Protein AF-A0A923EQ63-F1 (afdb_monomer_lite)

Structure (mmCIF, N/CA/C/O backbone):
data_AF-A0A923EQ63-F1
#
_entry.id   AF-A0A923EQ63-F1
#
loop_
_atom_site.group_PDB
_atom_site.id
_atom_site.type_symbol
_atom_site.label_atom_id
_atom_site.label_alt_id
_atom_site.label_comp_id
_atom_site.label_asym_id
_atom_site.label_entity_id
_atom_site.label_seq_id
_atom_site.pdbx_PDB_ins_code
_atom_site.Cartn_x
_atom_site.Cartn_y
_atom_site.Cartn_z
_atom_site.occupancy
_atom_site.B_iso_or_equiv
_atom_site.auth_seq_id
_atom_site.auth_comp_id
_atom_site.auth_asym_id
_atom_site.auth_atom_id
_atom_site.pdbx_PDB_model_num
ATOM 1 N N . MET A 1 1 ? 27.188 11.791 -19.677 1.00 54.78 1 MET A N 1
ATOM 2 C CA . MET A 1 1 ? 26.426 10.570 -19.322 1.00 54.78 1 MET A CA 1
ATOM 3 C C . MET A 1 1 ? 25.813 10.592 -17.913 1.00 54.78 1 MET A C 1
ATOM 5 O O . MET A 1 1 ? 24.724 10.069 -17.746 1.00 54.78 1 MET A O 1
ATOM 9 N N . ASN A 1 2 ? 26.387 11.290 -16.925 1.00 62.44 2 ASN A N 1
ATOM 10 C CA . ASN A 1 2 ? 26.005 11.162 -15.504 1.00 62.44 2 ASN A CA 1
ATOM 11 C C . ASN A 1 2 ? 24.629 11.771 -15.073 1.00 62.44 2 ASN A C 1
ATOM 13 O O . ASN A 1 2 ? 23.946 11.230 -14.205 1.00 62.44 2 ASN A O 1
ATOM 17 N N . GLN A 1 3 ? 24.133 12.854 -15.698 1.00 69.00 3 GLN A N 1
ATOM 18 C CA . GLN A 1 3 ? 22.810 13.428 -15.343 1.00 69.00 3 GLN A CA 1
ATOM 19 C C . GLN A 1 3 ? 21.628 12.542 -15.786 1.00 69.00 3 GLN A C 1
ATOM 21 O O . GLN A 1 3 ? 20.562 12.580 -15.165 1.00 69.00 3 GLN A O 1
ATOM 26 N N . ALA A 1 4 ? 21.812 11.765 -16.857 1.00 75.56 4 ALA A N 1
ATOM 27 C CA . ALA A 1 4 ? 20.782 10.892 -17.412 1.00 75.56 4 ALA A CA 1
ATOM 28 C C . ALA A 1 4 ? 20.519 9.689 -16.492 1.00 75.56 4 ALA A C 1
ATOM 30 O O . ALA A 1 4 ? 19.364 9.456 -16.146 1.00 75.56 4 ALA A O 1
ATOM 31 N N . ALA A 1 5 ? 21.572 9.031 -15.991 1.00 75.69 5 ALA A N 1
ATOM 32 C CA . ALA A 1 5 ? 21.470 7.910 -15.049 1.00 75.69 5 ALA A CA 1
ATOM 33 C C . ALA A 1 5 ? 20.746 8.302 -13.747 1.00 75.69 5 ALA A C 1
ATOM 35 O O . ALA A 1 5 ? 19.793 7.652 -13.324 1.00 75.69 5 ALA A O 1
ATOM 36 N N . GLY A 1 6 ? 21.110 9.445 -13.150 1.00 77.81 6 GLY A N 1
ATOM 37 C CA . GLY A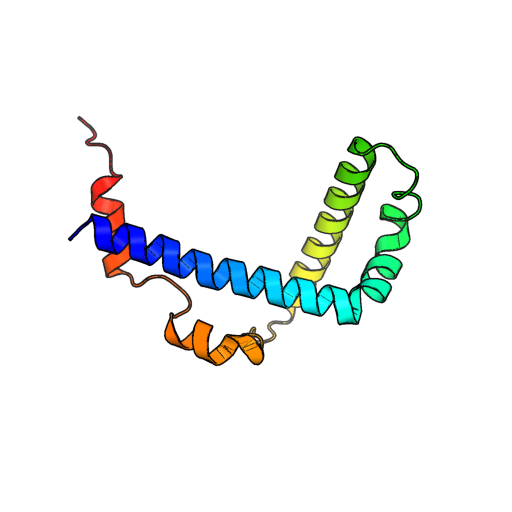 1 6 ? 20.421 9.937 -11.952 1.00 77.81 6 GLY A CA 1
ATOM 38 C C . GLY A 1 6 ? 18.957 10.327 -12.200 1.00 77.81 6 GLY A C 1
ATOM 39 O O . GLY A 1 6 ? 18.122 10.203 -11.305 1.00 77.81 6 GLY A O 1
ATOM 40 N N . ARG A 1 7 ? 18.620 10.811 -13.404 1.00 81.12 7 ARG A N 1
ATOM 41 C CA . ARG A 1 7 ? 17.228 11.099 -13.786 1.00 81.12 7 ARG A CA 1
ATOM 42 C C . ARG A 1 7 ? 16.435 9.805 -13.966 1.00 81.12 7 ARG A C 1
ATOM 44 O O . ARG A 1 7 ? 15.320 9.733 -13.465 1.00 81.12 7 ARG A O 1
ATOM 51 N N . TYR A 1 8 ? 17.036 8.801 -14.600 1.00 82.38 8 TYR A N 1
ATOM 52 C CA . TYR A 1 8 ? 16.445 7.483 -14.794 1.00 82.38 8 TYR A CA 1
ATOM 53 C C . TYR A 1 8 ? 16.113 6.794 -13.465 1.00 82.38 8 TYR A C 1
ATOM 55 O O . TYR A 1 8 ? 14.968 6.399 -13.279 1.00 82.38 8 TYR A O 1
ATOM 63 N N . ILE A 1 9 ? 17.045 6.754 -12.502 1.00 82.25 9 ILE A N 1
ATOM 64 C CA . ILE A 1 9 ? 16.798 6.160 -11.171 1.00 82.25 9 ILE A CA 1
ATOM 65 C C . ILE A 1 9 ? 15.595 6.815 -10.485 1.00 82.25 9 ILE A C 1
ATOM 67 O O . ILE A 1 9 ? 14.688 6.126 -10.030 1.00 82.25 9 ILE A O 1
ATOM 71 N N . ARG A 1 10 ? 15.543 8.153 -10.455 1.00 84.75 10 ARG A N 1
ATOM 72 C CA . ARG A 1 10 ? 14.420 8.867 -9.826 1.00 84.75 10 ARG A CA 1
ATOM 73 C C . ARG A 1 10 ? 13.094 8.603 -10.534 1.00 84.75 10 ARG A C 1
ATOM 75 O O . ARG A 1 10 ? 12.070 8.496 -9.870 1.00 84.75 10 ARG A O 1
ATOM 82 N N . SER A 1 11 ? 13.102 8.522 -11.864 1.00 86.56 11 SER A N 1
ATOM 83 C CA . SER A 1 11 ? 11.910 8.184 -12.645 1.00 86.56 11 SER A CA 1
ATOM 84 C C . SER A 1 11 ? 11.454 6.745 -12.392 1.00 86.56 11 SER A C 1
ATOM 86 O O . SER A 1 11 ? 10.261 6.521 -12.225 1.00 86.56 11 SER A O 1
ATOM 88 N N . HIS A 1 12 ? 12.388 5.797 -12.297 1.00 88.31 12 HIS A N 1
ATOM 89 C CA . HIS A 1 12 ? 12.117 4.394 -11.975 1.00 88.31 12 HIS A CA 1
ATOM 90 C C . HIS A 1 12 ? 11.458 4.247 -10.596 1.00 88.31 12 HIS A C 1
ATOM 92 O O . HIS A 1 12 ? 10.358 3.706 -10.481 1.00 88.31 12 HIS A O 1
ATOM 98 N N . GLU A 1 13 ? 12.057 4.846 -9.565 1.00 88.75 13 GLU A N 1
ATOM 99 C CA . GLU A 1 13 ? 11.507 4.848 -8.204 1.00 88.75 13 GLU A CA 1
ATOM 100 C C . GLU A 1 13 ? 10.155 5.571 -8.116 1.00 88.75 13 GLU A C 1
ATOM 102 O O . GLU A 1 13 ? 9.290 5.188 -7.324 1.00 88.75 13 GLU A O 1
ATOM 107 N N . ALA A 1 14 ? 9.950 6.617 -8.925 1.00 92.69 14 ALA A N 1
ATOM 108 C CA . ALA A 1 14 ? 8.682 7.335 -8.971 1.00 92.69 14 ALA A CA 1
ATOM 109 C C . ALA A 1 14 ? 7.547 6.450 -9.500 1.00 92.69 14 ALA A C 1
ATOM 111 O O . ALA A 1 14 ? 6.472 6.455 -8.904 1.00 92.69 14 ALA A O 1
ATOM 112 N N . VAL A 1 15 ? 7.782 5.664 -10.558 1.00 93.56 15 VAL A N 1
ATOM 113 C CA . VAL A 1 15 ? 6.772 4.734 -11.095 1.00 93.56 15 VAL A CA 1
ATOM 114 C C . VAL A 1 15 ? 6.377 3.702 -10.039 1.00 93.56 15 VAL A C 1
ATOM 116 O O . VAL A 1 15 ? 5.188 3.545 -9.761 1.00 93.56 15 VAL A O 1
ATOM 119 N N . GLN A 1 16 ? 7.354 3.073 -9.376 1.00 92.06 16 GLN A N 1
ATOM 120 C CA . GLN A 1 16 ? 7.079 2.105 -8.307 1.00 92.06 16 GLN A CA 1
ATOM 121 C C . GLN A 1 16 ? 6.282 2.735 -7.155 1.00 92.06 16 GLN A C 1
ATOM 123 O O . GLN A 1 16 ? 5.291 2.171 -6.695 1.00 92.06 16 GLN A O 1
ATOM 128 N N . ARG A 1 17 ? 6.671 3.937 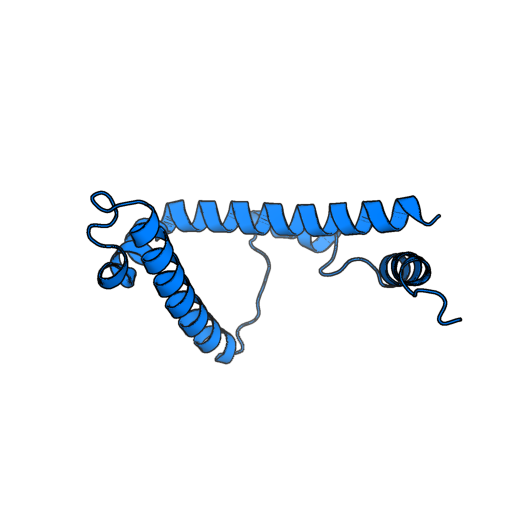-6.712 1.00 93.69 17 ARG A N 1
ATOM 129 C CA . ARG A 1 17 ? 5.979 4.651 -5.629 1.00 93.69 17 ARG A CA 1
ATOM 130 C C . ARG A 1 17 ? 4.540 5.014 -5.993 1.00 93.69 17 ARG A C 1
ATOM 132 O O . ARG A 1 17 ? 3.660 4.919 -5.140 1.00 93.69 17 ARG A O 1
ATOM 139 N N . ILE A 1 18 ? 4.305 5.456 -7.229 1.00 95.62 18 ILE A N 1
ATOM 140 C CA . ILE A 1 18 ? 2.966 5.803 -7.719 1.00 95.62 18 ILE A CA 1
ATOM 141 C C . ILE A 1 18 ? 2.086 4.555 -7.770 1.00 95.62 18 ILE A C 1
ATOM 143 O O . ILE A 1 18 ? 0.969 4.605 -7.260 1.00 95.62 18 ILE A O 1
ATOM 147 N N . SER A 1 19 ? 2.598 3.443 -8.305 1.00 95.62 19 SER A N 1
ATOM 148 C CA . SER A 1 19 ? 1.871 2.169 -8.329 1.00 95.62 19 SER A CA 1
ATOM 149 C C . SER A 1 19 ? 1.488 1.720 -6.918 1.00 95.62 19 SER A C 1
ATOM 151 O O . SER A 1 19 ? 0.302 1.566 -6.639 1.00 95.62 19 SER A O 1
ATOM 153 N N . ILE A 1 20 ? 2.447 1.641 -5.984 1.00 96.06 20 ILE A N 1
ATOM 154 C CA . ILE A 1 20 ? 2.175 1.263 -4.585 1.00 96.06 20 ILE A CA 1
ATOM 155 C C . ILE A 1 20 ? 1.076 2.145 -3.986 1.00 96.06 20 ILE A C 1
ATOM 157 O O . ILE A 1 20 ? 0.135 1.639 -3.382 1.00 96.06 20 ILE A O 1
ATOM 161 N N . ARG A 1 21 ? 1.164 3.467 -4.174 1.00 96.56 21 ARG A N 1
ATOM 162 C CA . ARG A 1 21 ? 0.165 4.400 -3.643 1.00 96.56 21 ARG A CA 1
ATOM 163 C C . ARG A 1 21 ? -1.219 4.160 -4.244 1.00 96.56 21 ARG A C 1
ATOM 165 O O . ARG A 1 21 ? -2.196 4.157 -3.504 1.00 96.56 21 ARG A O 1
ATOM 172 N N . ASN A 1 22 ? -1.309 3.982 -5.558 1.00 97.00 22 ASN A N 1
ATOM 173 C CA . ASN A 1 22 ? -2.585 3.773 -6.235 1.00 97.00 22 ASN A CA 1
ATOM 174 C C . ASN A 1 22 ? -3.209 2.434 -5.834 1.00 97.00 22 ASN A C 1
ATOM 176 O O . ASN A 1 22 ? -4.366 2.414 -5.433 1.00 97.00 22 ASN A O 1
ATOM 180 N N . ARG A 1 23 ? -2.433 1.342 -5.843 1.00 97.25 23 ARG A N 1
ATOM 181 C CA . ARG A 1 23 ? -2.921 0.020 -5.428 1.00 97.25 23 ARG A CA 1
ATOM 182 C C . ARG A 1 23 ? -3.340 0.002 -3.956 1.00 97.25 23 ARG A C 1
ATOM 184 O O . ARG A 1 23 ? -4.370 -0.575 -3.636 1.00 97.25 23 ARG A O 1
ATOM 191 N N . LEU A 1 24 ? -2.604 0.677 -3.064 1.00 96.94 24 LEU A N 1
ATOM 192 C CA . LEU A 1 24 ? -3.016 0.819 -1.662 1.00 96.94 24 LEU A CA 1
ATOM 193 C C . LEU A 1 24 ? -4.294 1.651 -1.511 1.00 96.94 24 LEU A C 1
ATOM 195 O O . LEU A 1 24 ? -5.128 1.322 -0.674 1.00 96.94 24 LEU A O 1
ATOM 199 N N . ASN A 1 25 ? -4.482 2.705 -2.309 1.00 97.00 25 ASN A N 1
ATOM 200 C CA . ASN A 1 25 ? -5.730 3.471 -2.289 1.00 97.00 25 ASN A CA 1
ATOM 201 C C . ASN A 1 25 ? -6.917 2.619 -2.750 1.00 97.00 25 ASN A C 1
ATOM 203 O O . ASN A 1 25 ? -7.957 2.644 -2.099 1.00 97.00 25 ASN A O 1
ATOM 207 N N . ASP A 1 26 ? -6.756 1.853 -3.826 1.00 97.50 26 ASP A N 1
ATOM 208 C CA . ASP A 1 26 ? -7.798 0.959 -4.339 1.00 97.50 26 ASP A CA 1
ATOM 209 C C . ASP A 1 26 ? -8.106 -0.155 -3.326 1.00 97.50 26 ASP A C 1
ATOM 211 O O . ASP A 1 26 ? -9.269 -0.434 -3.036 1.00 97.50 26 ASP A O 1
ATOM 215 N N . PHE A 1 27 ? -7.073 -0.717 -2.688 1.00 97.12 27 PHE A N 1
ATOM 216 C CA . PHE A 1 27 ? -7.231 -1.653 -1.576 1.00 97.12 27 PHE A CA 1
ATOM 217 C C . PHE A 1 27 ? -8.035 -1.034 -0.426 1.00 97.12 27 PHE A C 1
ATOM 219 O O . PHE A 1 27 ? -8.969 -1.652 0.076 1.00 97.12 27 PHE A O 1
ATOM 226 N N . MET A 1 28 ? -7.725 0.202 -0.028 1.00 97.12 28 MET A N 1
ATOM 227 C CA . MET A 1 28 ? -8.475 0.906 1.015 1.00 97.12 28 MET A CA 1
ATOM 228 C C . MET A 1 28 ? -9.916 1.221 0.597 1.00 97.12 28 MET A C 1
ATOM 230 O O . MET A 1 28 ? -10.795 1.248 1.453 1.00 97.12 28 MET A O 1
ATOM 234 N N . GLN A 1 29 ? -10.194 1.434 -0.690 1.00 97.19 29 GLN A N 1
ATOM 235 C CA . GLN A 1 29 ? -11.568 1.595 -1.174 1.00 97.19 29 GLN A CA 1
ATOM 236 C C . GLN A 1 29 ? -12.364 0.289 -1.071 1.00 97.19 29 GLN A C 1
ATOM 238 O O . GLN A 1 29 ? -13.529 0.323 -0.685 1.00 97.19 29 GLN A O 1
ATOM 243 N N . ALA A 1 30 ? -11.739 -0.850 -1.380 1.00 97.50 30 ALA A N 1
ATOM 244 C CA . ALA A 1 30 ? -12.395 -2.156 -1.354 1.00 97.50 30 ALA A CA 1
ATOM 245 C C . ALA A 1 30 ? -12.503 -2.762 0.060 1.00 97.50 30 ALA A C 1
ATOM 247 O O . ALA A 1 30 ? -13.523 -3.355 0.402 1.00 97.50 30 ALA A O 1
ATOM 248 N N . HIS A 1 31 ? -11.470 -2.596 0.890 1.00 97.56 31 HIS A N 1
ATOM 249 C CA . HIS A 1 31 ? -11.301 -3.304 2.167 1.00 97.56 31 HIS A CA 1
ATOM 250 C C . HIS A 1 31 ? -11.107 -2.373 3.372 1.00 97.56 31 HIS A C 1
ATOM 252 O O . HIS A 1 31 ? -10.925 -2.832 4.500 1.00 97.56 31 HIS A O 1
ATOM 258 N N . GLY A 1 32 ? -11.156 -1.052 3.176 1.00 96.06 32 GLY A N 1
ATOM 259 C CA . GLY A 1 32 ? -10.833 -0.085 4.226 1.00 96.06 32 GLY A CA 1
ATOM 260 C C . GLY A 1 32 ? -11.750 -0.158 5.442 1.00 96.06 32 GLY A C 1
ATOM 261 O O . GLY A 1 32 ? -11.281 0.041 6.558 1.00 96.06 32 GLY A O 1
ATOM 262 N N . THR A 1 33 ? -13.034 -0.485 5.263 1.00 95.62 33 THR A N 1
ATOM 263 C CA . THR A 1 33 ? -13.969 -0.657 6.388 1.00 95.62 33 THR A CA 1
ATOM 264 C C . THR A 1 33 ? -13.589 -1.848 7.265 1.00 95.62 33 THR A C 1
ATOM 266 O O . THR A 1 33 ? -13.591 -1.724 8.487 1.00 95.62 33 THR A O 1
ATOM 269 N N . GLU A 1 34 ? -13.227 -2.979 6.660 1.00 97.62 34 GLU A N 1
ATOM 270 C CA . GLU A 1 34 ? -12.802 -4.182 7.382 1.00 97.62 34 GLU A CA 1
ATOM 271 C C . GLU A 1 34 ? -11.466 -3.955 8.097 1.00 97.62 34 GLU A C 1
ATOM 273 O O . GLU A 1 34 ? -11.322 -4.270 9.283 1.00 97.62 34 GLU A O 1
ATOM 278 N N . LEU A 1 35 ? -10.511 -3.316 7.415 1.00 96.38 35 LEU A N 1
ATOM 279 C CA . LEU A 1 35 ? -9.234 -2.960 8.021 1.00 96.38 35 LEU A CA 1
ATOM 280 C C . LEU A 1 35 ? -9.418 -1.985 9.196 1.00 96.38 35 LEU A C 1
ATOM 282 O O . LEU A 1 35 ? -8.840 -2.184 10.264 1.00 96.38 35 LEU A O 1
ATOM 286 N N . ALA A 1 36 ? -10.254 -0.955 9.034 1.00 93.44 36 ALA A N 1
ATOM 287 C CA . ALA A 1 36 ? -10.545 0.005 10.095 1.00 93.44 36 ALA A CA 1
ATOM 288 C C . ALA A 1 36 ? -11.263 -0.646 11.286 1.00 93.44 36 ALA A C 1
ATOM 290 O O . ALA A 1 36 ? -10.976 -0.293 12.427 1.00 93.44 36 ALA A O 1
ATOM 291 N N . ALA A 1 37 ? -12.160 -1.607 11.042 1.00 94.81 37 ALA A N 1
ATOM 292 C CA . ALA A 1 37 ? -12.814 -2.374 12.099 1.00 94.81 37 ALA A CA 1
ATOM 293 C C . ALA A 1 37 ? -11.818 -3.259 12.866 1.00 94.81 37 ALA A C 1
ATOM 295 O O . ALA A 1 37 ? -11.873 -3.320 14.091 1.00 94.81 37 ALA A O 1
ATOM 296 N N . THR A 1 38 ? -10.867 -3.882 12.167 1.00 96.62 38 THR A N 1
ATOM 297 C CA . THR A 1 38 ? -9.792 -4.678 12.788 1.00 96.62 38 THR A CA 1
ATOM 298 C C . THR A 1 38 ? -8.904 -3.817 13.690 1.00 96.62 38 THR A C 1
ATOM 300 O O . THR A 1 38 ? -8.516 -4.233 14.779 1.00 96.62 38 THR A O 1
ATOM 303 N N . LEU A 1 39 ? -8.628 -2.583 13.266 1.00 95.12 39 LEU A N 1
ATOM 304 C CA . LEU A 1 39 ? -7.826 -1.604 14.002 1.00 95.12 39 LEU A CA 1
ATOM 305 C C . LEU A 1 39 ? -8.667 -0.697 14.919 1.00 95.12 39 LEU A C 1
ATOM 307 O O . LEU A 1 39 ? -8.155 0.282 15.464 1.00 95.12 39 LEU A O 1
ATOM 311 N N . ALA A 1 40 ? -9.951 -1.004 15.118 1.00 93.06 40 ALA A N 1
ATOM 312 C CA . ALA A 1 40 ? -10.876 -0.159 15.865 1.00 93.06 40 ALA A CA 1
ATOM 313 C C . ALA A 1 40 ? -10.385 0.254 17.266 1.00 93.06 40 ALA A C 1
ATOM 315 O O . ALA A 1 40 ? -10.575 1.421 17.602 1.00 93.06 40 ALA A O 1
ATOM 316 N N . PRO A 1 41 ? -9.723 -0.602 18.074 1.00 90.62 41 PRO A N 1
ATOM 317 C CA . PRO A 1 41 ? -9.210 -0.184 19.383 1.00 90.62 41 PRO A CA 1
ATOM 318 C C . PRO A 1 41 ? -8.220 0.989 19.324 1.00 90.62 41 PRO A C 1
ATOM 320 O O . PRO A 1 41 ? -8.151 1.782 20.259 1.00 90.62 41 PRO A O 1
ATOM 323 N N . GLU A 1 42 ? -7.484 1.118 18.220 1.00 90.50 42 GLU A N 1
ATOM 324 C CA . GLU A 1 42 ? -6.553 2.222 17.984 1.00 90.50 42 GLU A CA 1
ATOM 325 C C . GLU A 1 42 ? -7.237 3.412 17.295 1.00 90.50 42 GLU A C 1
ATOM 327 O O . GLU A 1 42 ? -6.894 4.564 17.558 1.00 90.50 42 GLU A O 1
ATOM 332 N N . LEU A 1 43 ? -8.215 3.147 16.420 1.00 87.62 43 LEU A N 1
ATOM 333 C CA . LEU A 1 43 ? -8.795 4.148 15.519 1.00 87.62 43 LEU A CA 1
ATOM 334 C C . LEU A 1 43 ? -10.126 4.761 15.986 1.00 87.62 43 LEU A C 1
ATOM 336 O O . LEU A 1 43 ? -10.526 5.825 15.499 1.00 87.62 43 LEU A O 1
ATOM 340 N N . MET A 1 44 ? -10.849 4.114 16.901 1.00 86.81 44 MET A N 1
ATOM 341 C CA . MET A 1 44 ? -12.143 4.606 17.374 1.00 86.81 44 MET A CA 1
ATOM 342 C C . MET A 1 44 ? -12.000 5.953 18.092 1.00 86.81 44 MET A C 1
ATOM 344 O O . MET A 1 44 ? -11.122 6.164 18.923 1.00 86.81 44 MET A O 1
ATOM 348 N N . GLY A 1 45 ? -12.902 6.885 17.772 1.00 76.06 45 GLY A N 1
ATOM 349 C CA . GLY A 1 45 ? -12.931 8.218 18.378 1.00 76.06 45 GLY A CA 1
ATOM 350 C C . GLY A 1 45 ? -11.898 9.204 17.824 1.00 76.06 45 GLY A C 1
ATOM 351 O O . GLY A 1 45 ? -11.925 10.368 18.218 1.00 76.06 45 GLY A O 1
ATOM 352 N N . LEU A 1 46 ? -11.043 8.801 16.873 1.00 75.69 46 LEU A N 1
ATOM 353 C CA . LEU A 1 46 ? -10.043 9.695 16.275 1.00 75.69 46 LEU A CA 1
ATOM 354 C C . LEU A 1 46 ? -10.643 10.893 15.539 1.00 75.69 46 LEU A C 1
ATOM 356 O O . LEU A 1 46 ? -10.047 11.966 15.555 1.00 75.69 46 LEU A O 1
ATOM 360 N N . SER A 1 47 ? -11.834 10.748 14.947 1.00 66.69 47 SER A N 1
ATOM 361 C CA . SER A 1 47 ? -12.532 11.855 14.276 1.00 66.69 47 SER A CA 1
ATOM 362 C C . SER A 1 47 ? -12.930 12.992 15.224 1.00 66.69 47 SER A C 1
ATOM 364 O O . SER A 1 47 ? -13.360 14.044 14.760 1.00 66.69 47 SER A O 1
ATOM 366 N N . GLN A 1 48 ? -12.839 12.778 16.539 1.00 69.19 48 GLN A N 1
ATOM 367 C CA . GLN A 1 48 ? -13.194 13.738 17.585 1.00 69.19 48 GLN A CA 1
ATOM 368 C C . GLN A 1 48 ? -11.975 14.176 18.418 1.00 69.19 48 GLN A C 1
ATOM 370 O O . GLN A 1 48 ? -12.129 14.929 19.378 1.00 69.19 48 GLN A O 1
ATOM 375 N N . GLN A 1 49 ? -10.766 13.710 18.079 1.00 69.75 49 GLN A N 1
ATOM 376 C CA . GLN A 1 49 ? -9.542 13.976 18.837 1.00 69.75 49 GLN A CA 1
ATOM 377 C C . GLN A 1 49 ? -8.637 15.023 18.157 1.00 69.75 49 GLN A C 1
ATOM 379 O O . GLN A 1 49 ? -8.689 15.197 16.939 1.00 69.75 49 GLN A O 1
ATOM 384 N N . PRO A 1 50 ? -7.770 15.721 18.919 1.00 71.19 50 PRO A N 1
ATOM 385 C CA . PRO A 1 50 ? -6.749 16.608 18.364 1.00 71.19 50 PRO A CA 1
ATOM 386 C C . PRO A 1 50 ? -5.800 15.878 17.402 1.00 71.19 50 PRO A C 1
ATOM 388 O O . PRO A 1 50 ? -5.395 14.748 17.670 1.00 71.19 50 PRO A O 1
ATOM 391 N N . ALA A 1 51 ? -5.354 16.564 16.345 1.00 71.81 51 ALA A N 1
ATOM 392 C CA . ALA A 1 51 ? -4.512 15.996 15.280 1.00 71.81 51 ALA A CA 1
ATOM 393 C C . ALA A 1 51 ? -3.231 15.284 15.772 1.00 71.81 51 ALA A C 1
ATOM 395 O O . ALA A 1 51 ? -2.767 14.337 15.140 1.00 71.81 51 ALA A O 1
ATOM 396 N N . LEU A 1 52 ? -2.670 15.704 16.914 1.00 63.88 52 LEU A N 1
ATOM 397 C CA . LEU A 1 52 ? -1.511 15.045 17.530 1.00 63.88 52 LEU A CA 1
ATOM 398 C C . LEU A 1 52 ? -1.832 13.630 18.045 1.00 63.88 52 LEU A C 1
ATOM 400 O O . LEU A 1 52 ? -0.996 12.738 17.928 1.00 63.88 52 LEU A O 1
ATOM 404 N N . LEU A 1 53 ? -3.041 13.392 18.566 1.00 69.31 53 LEU A N 1
ATOM 405 C CA . LEU A 1 53 ? -3.473 12.055 18.995 1.00 69.31 53 LEU A CA 1
ATOM 406 C C . LEU A 1 53 ? -3.790 11.153 17.794 1.00 69.31 53 LEU A C 1
ATOM 408 O O . LEU A 1 53 ? -3.536 9.950 17.846 1.00 69.31 53 LEU A O 1
ATOM 412 N N . THR A 1 54 ? -4.243 11.743 16.682 1.00 79.88 54 THR A N 1
ATOM 413 C CA . THR A 1 54 ? -4.408 11.040 15.403 1.00 79.88 54 THR A CA 1
ATOM 414 C C . THR A 1 54 ? -3.082 10.480 14.886 1.00 79.88 54 THR A C 1
ATOM 416 O O . THR A 1 54 ? -3.053 9.345 14.423 1.00 79.88 54 THR A O 1
ATOM 419 N N . GLY A 1 55 ? -1.975 11.222 15.023 1.00 83.75 55 GLY A N 1
ATOM 420 C CA . GLY A 1 55 ? -0.642 10.742 14.637 1.00 83.75 55 GLY A CA 1
ATOM 421 C C . GLY A 1 55 ? -0.224 9.479 15.394 1.00 83.75 55 GLY A C 1
ATOM 422 O O . GLY A 1 55 ? 0.089 8.463 14.781 1.00 83.75 55 GLY A O 1
ATOM 423 N N . HIS A 1 56 ? -0.323 9.496 16.726 1.00 86.31 56 HIS A N 1
ATOM 424 C CA . HIS A 1 56 ? 0.063 8.348 17.556 1.00 86.31 56 HIS A CA 1
ATOM 425 C C . HIS A 1 56 ? -0.779 7.092 17.313 1.00 86.31 56 HIS A C 1
ATOM 427 O O . HIS A 1 56 ? -0.271 5.975 17.413 1.00 86.31 56 HIS A O 1
ATOM 433 N N . ALA A 1 57 ? -2.071 7.247 17.029 1.00 88.56 57 ALA A N 1
ATOM 434 C CA . ALA A 1 57 ? -2.927 6.115 16.696 1.00 88.56 57 ALA A CA 1
ATOM 435 C C . ALA A 1 57 ? -2.612 5.524 15.314 1.00 88.56 57 ALA A C 1
ATOM 437 O O . ALA A 1 57 ? -2.631 4.303 15.149 1.00 88.56 57 ALA A O 1
ATOM 438 N N . LEU A 1 58 ? -2.264 6.366 14.333 1.00 90.62 58 LEU A N 1
ATOM 439 C CA . LEU A 1 58 ? -1.796 5.900 13.027 1.00 90.62 58 LEU A CA 1
ATOM 440 C C . LEU A 1 58 ? -0.449 5.176 13.136 1.00 90.62 58 LEU A C 1
ATOM 442 O O . LEU A 1 58 ? -0.289 4.124 12.522 1.00 90.62 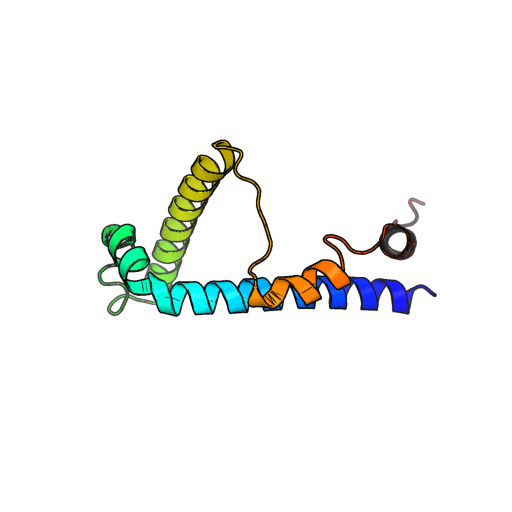58 LEU A O 1
ATOM 446 N N . ASP A 1 59 ? 0.479 5.670 13.958 1.00 92.50 59 ASP A N 1
ATOM 447 C CA . ASP A 1 59 ? 1.769 5.009 14.194 1.00 92.50 59 ASP A CA 1
ATOM 448 C C . ASP A 1 59 ? 1.593 3.620 14.831 1.00 92.50 59 ASP A C 1
ATOM 450 O O . ASP A 1 59 ? 2.195 2.644 14.377 1.00 92.50 59 ASP A O 1
ATOM 454 N N . ARG A 1 60 ? 0.725 3.498 15.848 1.00 92.44 60 ARG A N 1
ATOM 455 C CA . ARG A 1 60 ? 0.383 2.202 16.466 1.00 92.44 60 ARG A CA 1
ATOM 456 C C . ARG A 1 60 ? -0.310 1.261 15.483 1.00 92.44 60 ARG A C 1
ATOM 458 O O . ARG A 1 60 ? 0.042 0.088 15.399 1.00 92.44 60 ARG A O 1
ATOM 465 N N . SER A 1 61 ? -1.229 1.782 14.676 1.00 94.62 61 SER A N 1
ATOM 466 C CA . SER A 1 61 ? -1.885 1.009 13.617 1.00 94.62 61 SER A CA 1
ATOM 467 C C . SER A 1 61 ? -0.881 0.488 12.582 1.00 94.62 61 SER A C 1
ATOM 469 O O . SER A 1 61 ? -0.925 -0.681 12.201 1.00 94.62 61 SER A O 1
ATOM 471 N N . ALA A 1 62 ? 0.074 1.324 12.164 1.00 95.25 62 ALA A N 1
ATOM 472 C CA . ALA A 1 62 ? 1.144 0.933 11.252 1.00 95.25 62 ALA A CA 1
ATOM 473 C C . ALA A 1 62 ? 2.079 -0.122 11.867 1.00 95.25 62 ALA A C 1
ATOM 475 O O . ALA A 1 62 ? 2.575 -0.992 11.149 1.00 95.25 62 ALA A O 1
ATOM 476 N N . HIS A 1 63 ? 2.297 -0.077 13.185 1.00 96.94 63 HIS A N 1
ATOM 477 C CA . HIS A 1 63 ? 3.048 -1.104 13.903 1.00 96.94 63 HIS A CA 1
ATOM 478 C C . HIS A 1 63 ? 2.370 -2.477 13.801 1.00 96.94 63 HIS A C 1
ATOM 480 O O . HIS 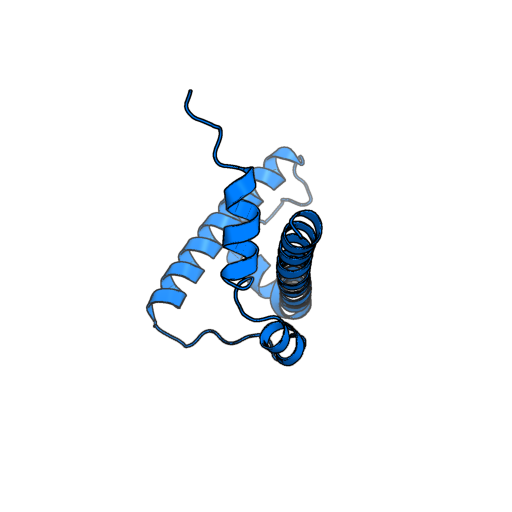A 1 63 ? 3.000 -3.416 13.319 1.00 96.94 63 HIS A O 1
ATOM 486 N N . TYR A 1 64 ? 1.079 -2.577 14.133 1.00 97.25 64 TYR A N 1
ATOM 487 C CA . TYR A 1 64 ? 0.336 -3.839 14.020 1.00 97.25 64 TYR A CA 1
ATOM 488 C C . TYR A 1 64 ? 0.274 -4.365 12.580 1.00 97.25 64 TYR A C 1
ATOM 490 O O . TYR A 1 64 ? 0.467 -5.558 12.341 1.00 97.25 64 TYR A O 1
ATOM 498 N N . LEU A 1 65 ? 0.077 -3.479 11.597 1.00 97.19 65 LEU A N 1
ATOM 499 C CA . LEU A 1 65 ? 0.110 -3.849 10.178 1.00 97.19 65 LEU A CA 1
ATOM 500 C C . LEU A 1 65 ? 1.466 -4.430 9.762 1.00 97.19 65 LEU A C 1
ATOM 502 O O . LEU A 1 65 ? 1.524 -5.407 9.016 1.00 97.19 65 LEU A O 1
ATOM 506 N N . ARG A 1 66 ? 2.565 -3.853 10.258 1.00 97.50 66 ARG A N 1
ATOM 507 C CA . ARG A 1 66 ? 3.917 -4.361 10.004 1.00 97.50 66 ARG A CA 1
ATOM 508 C C . ARG A 1 66 ? 4.128 -5.744 10.614 1.00 97.50 66 ARG A C 1
ATOM 510 O O . ARG A 1 66 ? 4.754 -6.587 9.970 1.00 97.50 66 ARG A O 1
ATOM 517 N N . GLU A 1 67 ? 3.647 -5.978 11.831 1.00 97.75 67 GLU A N 1
ATOM 518 C CA . GLU A 1 67 ? 3.737 -7.291 12.478 1.00 97.75 67 GLU A CA 1
ATOM 519 C C . GLU A 1 67 ? 2.955 -8.345 11.689 1.00 97.75 67 GLU A C 1
ATOM 521 O O . GLU A 1 67 ? 3.519 -9.376 11.323 1.00 97.75 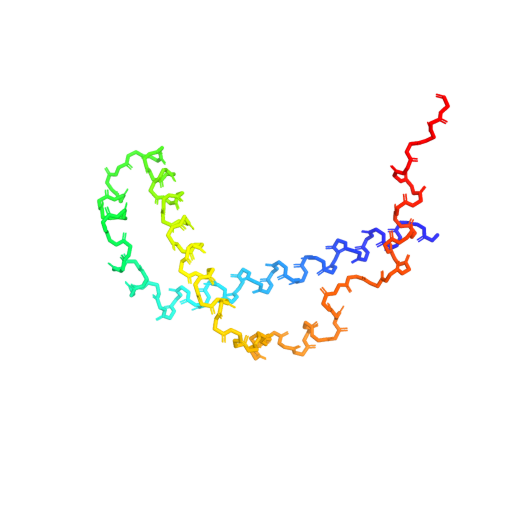67 GLU A O 1
ATOM 526 N N . ALA A 1 68 ? 1.703 -8.049 11.330 1.00 97.31 68 ALA A N 1
ATOM 527 C CA . ALA A 1 68 ? 0.868 -8.943 10.532 1.00 97.31 68 ALA A CA 1
ATOM 528 C C . ALA A 1 68 ? 1.500 -9.264 9.166 1.00 97.31 68 ALA A C 1
ATOM 530 O O . ALA A 1 68 ? 1.564 -10.429 8.771 1.00 97.31 68 ALA A O 1
ATOM 531 N N . LEU A 1 69 ? 2.042 -8.253 8.476 1.00 96.50 69 LEU A N 1
ATOM 532 C CA . LEU A 1 69 ? 2.755 -8.451 7.215 1.00 96.50 69 LEU A CA 1
ATOM 533 C C . LEU A 1 69 ? 4.003 -9.324 7.399 1.00 96.50 69 LEU A C 1
ATOM 535 O O . LEU A 1 69 ? 4.273 -10.182 6.567 1.00 96.50 69 LEU A O 1
ATOM 539 N N . SER A 1 70 ? 4.748 -9.144 8.494 1.00 96.62 70 SER A N 1
ATOM 540 C CA . SER A 1 70 ? 5.939 -9.954 8.792 1.00 96.62 70 SER A CA 1
ATOM 541 C C . SER A 1 70 ? 5.582 -11.425 9.020 1.00 96.62 70 SER A C 1
ATOM 543 O O . SER A 1 70 ? 6.290 -12.309 8.539 1.00 96.62 70 SER A O 1
ATOM 545 N N . VAL A 1 71 ? 4.468 -11.693 9.709 1.00 97.06 71 VAL A N 1
ATOM 546 C CA . VAL A 1 71 ? 3.939 -13.052 9.892 1.00 97.06 71 VAL A CA 1
ATOM 547 C C . VAL A 1 71 ? 3.513 -13.645 8.552 1.00 97.06 71 VAL A C 1
ATOM 549 O O . VAL A 1 71 ? 3.904 -14.768 8.245 1.00 97.06 71 VAL A O 1
ATOM 552 N N . TRP A 1 72 ? 2.786 -12.898 7.719 1.00 95.88 72 TRP A N 1
ATOM 553 C CA . TRP A 1 72 ? 2.389 -13.382 6.395 1.00 95.88 72 TRP A CA 1
ATOM 554 C C . TRP A 1 72 ? 3.602 -13.658 5.496 1.00 95.88 72 TRP A C 1
ATOM 556 O O . TRP A 1 72 ? 3.674 -14.712 4.884 1.00 95.88 72 TRP A O 1
ATOM 566 N N . MET A 1 73 ? 4.630 -12.805 5.501 1.00 95.00 73 MET A N 1
ATOM 567 C CA . MET A 1 73 ? 5.863 -13.060 4.743 1.00 95.00 73 MET A CA 1
ATOM 568 C C . MET A 1 73 ? 6.586 -14.350 5.165 1.00 95.00 73 MET A C 1
ATOM 570 O O . MET A 1 73 ? 7.336 -14.916 4.371 1.00 95.00 73 MET A O 1
ATOM 574 N N . SER A 1 74 ? 6.373 -14.834 6.393 1.00 95.44 74 SER A N 1
ATOM 575 C CA . SER A 1 74 ? 6.970 -16.090 6.864 1.00 95.44 74 SER A CA 1
ATOM 576 C C . SER A 1 74 ? 6.334 -17.348 6.259 1.00 95.44 74 SER A C 1
ATOM 578 O O . SER A 1 74 ? 6.930 -18.420 6.351 1.00 95.44 74 SER A O 1
ATOM 580 N N . THR A 1 75 ? 5.170 -17.236 5.606 1.00 95.06 75 THR A N 1
ATOM 581 C CA . THR A 1 75 ? 4.522 -18.368 4.922 1.00 95.06 75 THR A CA 1
ATOM 582 C C . THR A 1 75 ? 5.245 -18.768 3.636 1.00 95.06 75 THR A C 1
ATOM 584 O O . THR A 1 75 ? 5.095 -19.900 3.181 1.00 95.06 75 THR A O 1
ATOM 587 N N . GLY A 1 76 ? 6.057 -17.867 3.068 1.00 91.25 76 GLY A N 1
ATOM 588 C CA . GLY A 1 76 ? 6.808 -18.108 1.837 1.00 91.25 76 GLY A CA 1
ATOM 589 C C . GLY A 1 76 ? 5.971 -18.029 0.558 1.00 91.25 76 GLY A C 1
ATOM 590 O O . GLY A 1 76 ? 6.415 -18.531 -0.473 1.00 91.25 76 GLY A O 1
ATOM 591 N N . GLU A 1 77 ? 4.781 -17.422 0.607 1.00 93.44 77 GLU A N 1
ATOM 592 C CA . GLU A 1 77 ? 3.986 -17.157 -0.596 1.00 93.44 77 GLU A CA 1
ATOM 593 C C . GLU A 1 77 ? 4.741 -16.254 -1.586 1.00 93.44 77 GLU A C 1
ATOM 595 O O . GLU A 1 77 ? 5.442 -15.310 -1.209 1.00 93.44 77 GLU A O 1
ATOM 600 N N . GLU A 1 78 ? 4.606 -16.560 -2.879 1.00 92.94 78 GLU A N 1
ATOM 601 C CA . GLU A 1 78 ? 5.234 -15.784 -3.944 1.00 92.94 78 GLU A CA 1
ATOM 602 C C . GLU A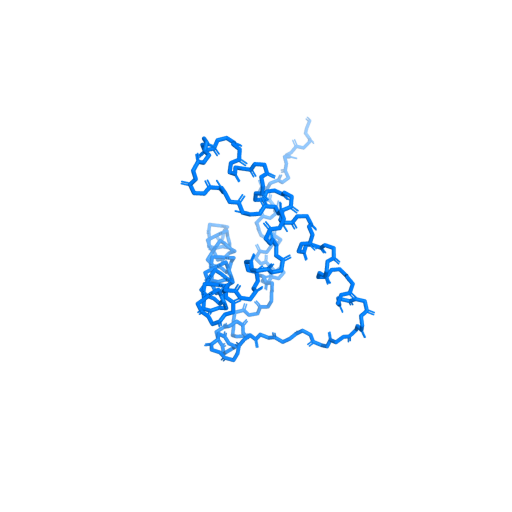 1 78 ? 4.558 -14.413 -4.087 1.00 92.94 78 GLU A C 1
ATOM 604 O O . GLU A 1 78 ? 3.339 -14.308 -4.240 1.00 92.94 78 GLU A O 1
ATOM 609 N N . ILE A 1 79 ? 5.363 -13.348 -4.067 1.00 92.69 79 ILE A N 1
ATOM 610 C CA . ILE A 1 79 ? 4.879 -11.970 -4.177 1.00 92.69 79 ILE A CA 1
ATOM 611 C C . ILE A 1 79 ? 4.938 -11.535 -5.639 1.00 92.69 79 ILE A C 1
ATOM 613 O O . ILE A 1 79 ? 6.015 -11.294 -6.184 1.00 92.69 79 ILE A O 1
ATOM 617 N N . ASN A 1 80 ? 3.763 -11.372 -6.240 1.00 93.88 80 ASN A N 1
ATOM 618 C CA . ASN A 1 80 ? 3.595 -10.889 -7.606 1.00 93.88 80 ASN A CA 1
ATOM 619 C C . ASN A 1 80 ? 3.083 -9.441 -7.630 1.00 93.88 80 ASN A C 1
ATOM 621 O O . ASN A 1 80 ? 2.505 -8.949 -6.657 1.00 93.88 80 ASN A O 1
ATOM 625 N N . TYR A 1 81 ? 3.291 -8.744 -8.749 1.00 94.19 81 TYR A N 1
ATOM 626 C CA . TYR A 1 81 ? 2.692 -7.427 -8.953 1.00 94.19 81 TYR A CA 1
ATOM 627 C C . TYR A 1 81 ? 1.170 -7.522 -9.063 1.00 94.19 81 TYR A C 1
ATOM 629 O O . TYR A 1 81 ? 0.625 -8.512 -9.550 1.00 94.19 81 TYR A O 1
ATOM 637 N N . ALA A 1 82 ? 0.489 -6.454 -8.646 1.00 94.19 82 ALA A N 1
ATOM 638 C CA . ALA A 1 82 ? -0.929 -6.289 -8.930 1.00 94.19 82 ALA A CA 1
ATOM 639 C C . ALA A 1 82 ? -1.152 -6.313 -10.450 1.00 94.19 82 ALA A C 1
ATOM 641 O O . ALA A 1 82 ? -0.381 -5.701 -11.197 1.00 94.19 82 ALA A O 1
ATOM 642 N N . ALA A 1 83 ? -2.193 -7.016 -10.899 1.00 93.88 83 ALA A N 1
ATOM 643 C CA . ALA A 1 83 ? -2.445 -7.256 -12.317 1.00 93.88 83 ALA A CA 1
ATOM 644 C C . ALA A 1 83 ? -2.545 -5.950 -13.122 1.00 93.88 83 ALA A C 1
ATOM 646 O O . ALA A 1 83 ? -2.071 -5.891 -14.252 1.00 93.88 83 ALA A O 1
ATOM 647 N N . GLU A 1 84 ? -3.090 -4.890 -12.519 1.00 94.00 84 GLU A N 1
ATOM 648 C CA . GLU A 1 84 ? -3.296 -3.590 -13.161 1.00 94.00 84 GLU A CA 1
ATOM 649 C C . GLU A 1 84 ? -1.987 -2.869 -13.509 1.00 94.00 84 GLU A C 1
ATOM 651 O O . GLU A 1 84 ? -1.929 -2.152 -14.505 1.00 94.00 84 GLU A O 1
ATOM 656 N N . ASP A 1 85 ? -0.935 -3.069 -12.709 1.00 94.25 85 ASP A N 1
ATOM 657 C CA . ASP A 1 85 ? 0.362 -2.404 -12.885 1.00 94.25 85 ASP A CA 1
ATOM 658 C C . ASP A 1 85 ? 1.460 -3.373 -13.373 1.00 94.25 85 ASP A C 1
ATOM 660 O O . ASP A 1 85 ? 2.595 -2.954 -13.617 1.00 94.25 85 ASP A O 1
ATOM 664 N N . SER A 1 86 ? 1.138 -4.663 -13.532 1.00 93.56 86 SER A N 1
ATOM 665 C CA . SER A 1 86 ? 2.098 -5.741 -13.803 1.00 93.56 86 SER A CA 1
ATOM 666 C C . SER A 1 86 ? 2.922 -5.507 -15.069 1.00 93.56 86 SER A C 1
ATOM 668 O O . SER A 1 86 ? 4.149 -5.604 -15.018 1.00 93.56 86 SER A O 1
ATOM 670 N N . ASP A 1 87 ? 2.286 -5.134 -16.183 1.00 94.62 87 ASP A N 1
ATOM 671 C CA . ASP A 1 87 ? 2.977 -4.906 -17.459 1.00 94.62 87 ASP A CA 1
ATOM 672 C C . ASP A 1 87 ? 4.011 -3.778 -17.343 1.00 94.62 87 ASP A C 1
ATOM 674 O O . ASP A 1 87 ? 5.153 -3.911 -17.788 1.00 94.62 87 ASP A O 1
ATOM 678 N N . ILE A 1 88 ? 3.635 -2.677 -16.684 1.00 93.06 88 ILE A N 1
ATOM 679 C CA . ILE A 1 88 ? 4.502 -1.508 -16.495 1.00 93.06 88 ILE A CA 1
ATOM 680 C C . ILE A 1 88 ? 5.653 -1.850 -15.550 1.00 93.06 88 ILE A C 1
ATOM 682 O O . ILE A 1 88 ? 6.809 -1.565 -15.864 1.00 93.06 88 ILE A O 1
ATOM 686 N N . LEU A 1 89 ? 5.356 -2.459 -14.401 1.00 93.06 89 LEU A N 1
ATOM 687 C CA . LEU A 1 89 ? 6.363 -2.796 -13.394 1.00 93.06 89 LEU A CA 1
ATOM 688 C C . LEU A 1 89 ? 7.339 -3.866 -13.892 1.00 93.06 89 LEU A C 1
ATOM 690 O O . LEU A 1 89 ? 8.536 -3.782 -13.611 1.00 93.06 89 LEU A O 1
ATOM 694 N N . THR A 1 90 ? 6.856 -4.815 -14.694 1.00 92.25 90 THR A N 1
ATOM 695 C CA . THR A 1 90 ? 7.699 -5.800 -15.377 1.00 92.25 90 THR A CA 1
ATOM 696 C C . THR A 1 90 ? 8.588 -5.126 -16.419 1.00 92.25 90 THR A C 1
ATOM 698 O O . THR A 1 90 ? 9.792 -5.377 -16.440 1.00 92.25 90 THR A O 1
ATOM 701 N N . ALA A 1 91 ? 8.042 -4.214 -17.233 1.00 90.88 91 ALA A N 1
ATOM 702 C CA . ALA A 1 91 ? 8.798 -3.519 -18.274 1.00 90.88 91 ALA A CA 1
ATOM 703 C C . ALA A 1 91 ? 9.928 -2.629 -17.724 1.00 90.88 91 ALA A C 1
ATOM 705 O O . ALA A 1 91 ? 10.994 -2.554 -18.333 1.00 90.88 91 ALA A O 1
ATOM 706 N N . ILE A 1 92 ? 9.725 -1.963 -16.580 1.00 87.81 92 ILE A N 1
ATOM 707 C CA . ILE A 1 92 ? 10.775 -1.136 -15.953 1.00 87.81 92 ILE A CA 1
ATOM 708 C C . ILE A 1 92 ? 11.752 -1.948 -15.087 1.00 87.81 92 ILE A C 1
ATOM 710 O O . ILE A 1 92 ? 12.790 -1.426 -14.680 1.00 87.81 92 ILE A O 1
ATOM 714 N N . GLY A 1 93 ? 11.422 -3.203 -14.773 1.00 86.69 93 GLY A N 1
ATOM 715 C CA . GLY A 1 93 ? 12.190 -4.074 -13.887 1.00 86.69 93 GLY A CA 1
ATOM 716 C C . GLY A 1 93 ? 12.128 -3.691 -12.399 1.00 86.69 93 GLY A C 1
ATOM 717 O O . GLY A 1 93 ? 11.834 -2.561 -12.009 1.00 86.69 93 GLY A O 1
ATOM 718 N N . PHE A 1 94 ? 12.458 -4.643 -11.522 1.00 81.38 94 PHE A N 1
ATOM 719 C CA . PHE A 1 94 ? 12.356 -4.477 -10.062 1.00 81.38 94 PHE A CA 1
ATOM 720 C C . PHE A 1 94 ? 13.351 -3.467 -9.461 1.00 81.38 94 PHE A C 1
ATOM 722 O O . PHE A 1 94 ? 13.105 -2.875 -8.402 1.00 81.38 94 PHE A O 1
ATOM 729 N N . ARG A 1 95 ? 14.501 -3.273 -10.109 1.00 79.25 95 ARG A N 1
ATOM 730 C CA . ARG A 1 95 ? 15.555 -2.344 -9.687 1.00 79.25 95 ARG A CA 1
ATOM 731 C C . ARG A 1 95 ? 16.050 -1.552 -10.894 1.00 79.25 95 ARG A C 1
ATOM 733 O O . ARG A 1 95 ? 16.084 -2.119 -11.985 1.00 79.25 95 ARG A O 1
ATOM 740 N N . PRO A 1 96 ? 16.501 -0.301 -10.694 1.00 74.56 96 PRO A N 1
ATOM 741 C CA . PRO A 1 96 ? 17.286 0.387 -11.707 1.00 74.56 96 PRO A CA 1
ATOM 742 C C . PRO A 1 96 ? 18.486 -0.484 -12.095 1.00 74.56 96 PRO A C 1
ATOM 744 O O . PRO A 1 96 ? 19.069 -1.148 -11.229 1.00 74.56 96 PRO A O 1
ATOM 747 N N . ASP A 1 97 ? 18.844 -0.492 -13.377 1.00 74.19 97 ASP A N 1
ATOM 748 C CA . ASP A 1 97 ? 19.929 -1.324 -13.890 1.00 74.19 97 ASP A CA 1
ATOM 749 C C . ASP A 1 97 ? 21.263 -1.023 -13.180 1.00 74.19 97 ASP A C 1
ATOM 751 O O . ASP A 1 97 ? 21.515 0.088 -12.701 1.00 74.19 97 ASP A O 1
ATOM 755 N N . ALA A 1 98 ? 22.121 -2.041 -13.072 1.00 69.19 98 ALA A N 1
ATOM 756 C CA . ALA A 1 98 ? 23.364 -1.950 -12.309 1.00 69.19 98 ALA A CA 1
ATOM 757 C C . ALA A 1 98 ? 24.316 -0.866 -12.845 1.00 69.19 98 ALA A C 1
ATOM 759 O O . ALA A 1 98 ? 24.987 -0.214 -12.046 1.00 69.19 98 ALA A O 1
ATOM 760 N N . ALA A 1 99 ? 24.333 -0.627 -14.162 1.00 66.81 99 ALA A N 1
ATOM 761 C CA . ALA A 1 99 ? 25.189 0.381 -14.781 1.00 66.81 99 ALA A CA 1
ATOM 762 C C . ALA A 1 99 ? 24.768 1.799 -14.365 1.00 66.81 99 ALA A C 1
ATOM 764 O O . ALA A 1 99 ? 25.597 2.573 -13.897 1.00 66.81 99 ALA A O 1
ATOM 765 N N . SER A 1 100 ? 23.466 2.101 -14.389 1.00 67.31 100 SER A N 1
ATOM 766 C CA . SER A 1 100 ? 22.922 3.374 -13.904 1.00 67.31 100 SER A CA 1
ATOM 767 C C . SER A 1 100 ? 23.239 3.632 -12.426 1.00 67.31 100 SER A C 1
ATOM 769 O O . SER A 1 100 ? 23.443 4.782 -12.026 1.00 67.31 100 SER A O 1
ATOM 771 N N . ARG A 1 101 ? 23.283 2.579 -11.595 1.00 68.12 101 ARG A N 1
ATOM 772 C CA . ARG A 1 101 ? 23.624 2.695 -10.165 1.00 68.12 101 ARG A CA 1
ATOM 773 C C . ARG A 1 101 ? 25.109 2.994 -9.955 1.00 68.12 101 ARG A C 1
ATOM 775 O O . ARG A 1 101 ? 25.417 3.864 -9.144 1.00 68.12 101 ARG A O 1
ATOM 782 N N . VAL A 1 102 ? 26.000 2.328 -10.692 1.00 68.19 102 VAL A N 1
ATOM 783 C CA . VAL A 1 102 ? 27.455 2.562 -10.632 1.00 68.19 102 VAL A CA 1
ATOM 784 C C . VAL A 1 102 ? 27.800 3.968 -11.131 1.00 68.19 102 VAL A C 1
ATOM 786 O O . VAL A 1 102 ? 28.461 4.719 -10.415 1.00 68.19 102 VAL A O 1
ATOM 789 N N . ASP A 1 103 ? 27.242 4.383 -12.273 1.00 65.19 103 ASP A N 1
ATOM 790 C CA . ASP A 1 103 ? 27.414 5.734 -12.830 1.00 65.19 103 ASP A CA 1
ATOM 791 C C . ASP A 1 103 ? 26.965 6.836 -11.854 1.00 65.19 103 ASP A C 1
ATOM 793 O O . ASP A 1 103 ? 27.526 7.938 -11.813 1.00 65.19 103 ASP A O 1
ATOM 797 N N . ASN A 1 104 ? 25.923 6.563 -11.059 1.00 63.59 104 ASN A N 1
ATOM 798 C CA . ASN A 1 104 ? 25.472 7.479 -10.018 1.00 63.59 104 ASN A CA 1
ATOM 799 C C . ASN A 1 104 ? 26.398 7.468 -8.788 1.00 63.59 104 ASN A C 1
ATOM 801 O O . ASN A 1 104 ? 26.656 8.533 -8.226 1.00 63.59 104 ASN A O 1
ATOM 805 N N . GLN A 1 105 ? 26.923 6.303 -8.393 1.00 64.31 105 GLN A N 1
ATOM 806 C CA . GLN A 1 105 ? 27.825 6.141 -7.246 1.00 64.31 105 GLN A CA 1
ATOM 807 C C . GLN A 1 105 ? 29.182 6.832 -7.433 1.00 64.31 105 GLN A C 1
ATOM 809 O O . GLN A 1 105 ? 29.662 7.439 -6.475 1.00 64.31 105 GLN A O 1
ATOM 814 N N . GLU A 1 106 ? 29.761 6.830 -8.640 1.00 60.59 106 GLU A N 1
ATOM 815 C CA . GLU A 1 106 ? 31.053 7.490 -8.926 1.00 60.59 106 GLU A CA 1
ATOM 816 C C . GLU A 1 106 ? 31.062 8.994 -8.598 1.00 60.59 106 GLU A C 1
ATOM 818 O O . GLU A 1 106 ? 32.113 9.582 -8.346 1.00 60.59 106 GLU A O 1
ATOM 823 N N . LYS A 1 107 ? 29.887 9.635 -8.544 1.00 60.81 107 LYS A N 1
ATOM 824 C CA . LYS A 1 107 ? 29.755 11.047 -8.162 1.00 60.81 107 LYS A CA 1
ATOM 825 C C . LYS A 1 107 ? 29.654 11.276 -6.645 1.00 60.81 107 LYS A C 1
ATOM 827 O O . LYS A 1 107 ? 29.905 12.391 -6.194 1.00 60.81 107 LYS A O 1
ATOM 832 N N . TYR A 1 108 ? 29.265 10.268 -5.859 1.00 57.00 108 TYR A N 1
ATOM 833 C CA . TYR A 1 108 ? 28.974 10.410 -4.422 1.00 57.00 108 TYR A CA 1
ATOM 834 C C . TYR A 1 108 ? 30.018 9.792 -3.493 1.00 57.00 108 TYR A C 1
ATOM 836 O O . TYR A 1 108 ? 29.896 9.960 -2.282 1.00 57.00 108 TYR A O 1
ATOM 844 N N . THR A 1 109 ? 31.064 9.142 -4.007 1.00 50.59 109 THR A N 1
ATOM 845 C CA . THR A 1 109 ? 32.291 8.945 -3.227 1.00 50.59 109 THR A CA 1
ATOM 846 C C . THR A 1 109 ? 32.964 10.305 -3.035 1.00 50.59 109 THR A C 1
ATOM 848 O O . THR A 1 109 ? 33.486 10.852 -4.011 1.00 50.59 109 THR A O 1
ATOM 851 N N . PRO A 1 110 ? 32.981 10.888 -1.818 1.00 48.25 110 PRO A N 1
ATOM 852 C CA . PRO A 1 110 ? 33.841 12.031 -1.567 1.00 48.25 110 PRO A CA 1
ATOM 853 C C . PRO A 1 110 ? 35.270 11.544 -1.794 1.00 48.25 110 PRO A C 1
ATOM 855 O O . PRO A 1 110 ? 35.633 10.470 -1.307 1.00 48.25 110 PRO A O 1
ATOM 858 N N . HIS A 1 111 ? 36.081 12.306 -2.527 1.00 49.16 111 HIS A N 1
ATOM 859 C CA . HIS A 1 111 ? 37.529 12.139 -2.459 1.00 49.16 111 HIS A CA 1
ATOM 860 C C . HIS A 1 111 ? 37.914 12.162 -0.973 1.00 49.16 111 HIS A C 1
ATOM 862 O O . HIS A 1 111 ? 37.815 13.199 -0.321 1.00 49.16 111 HIS A O 1
ATOM 868 N N . ARG A 1 112 ? 38.291 11.007 -0.415 1.00 49.16 112 ARG A N 1
ATOM 869 C CA . ARG A 1 112 ? 39.080 10.965 0.812 1.00 49.16 112 ARG A CA 1
ATOM 870 C C . ARG A 1 112 ? 40.472 11.444 0.411 1.00 49.16 112 ARG A C 1
ATOM 872 O O . ARG A 1 112 ? 41.252 10.653 -0.111 1.00 49.16 112 ARG A O 1
ATOM 879 N N . ALA A 1 113 ? 40.711 12.740 0.574 1.00 42.06 113 ALA A N 1
ATOM 880 C CA . ALA A 1 113 ? 42.038 13.334 0.651 1.00 42.06 113 ALA A CA 1
ATOM 881 C C . ALA A 1 113 ? 42.267 13.771 2.099 1.00 42.06 113 ALA A C 1
ATOM 883 O O . ALA A 1 113 ? 41.301 14.307 2.693 1.00 42.06 113 ALA A O 1
#

Sequence (113 aa):
MNQAAGRYIRSHEAVQRISIRNRLNDFMQAHGTELAATLAPELMGLSQQPALLTGHALDRSAHYLREALSVWMSTGEEINYAAEDSDILTAIGFRPDAASRVDNQEKYTPHRA

Secondary structure (DSSP, 8-state):
-HHHHHHHHHHHHHHHHHHHHHHHHHHHHHHHHHHHHHTHHHHTTGGGS-HHHHHHHHHHHHHHHHHHHHHHHTT-------TTTHHHHHHH-SS--HHHHHHHHTTTS----

Foldseek 3Di:
DQVVLVVLQVVLVVLVVVLVVVVVVVCCVVCVVVLCVVLVVLNPCLVVDDVVSVVVSVVVSVVVVVVVVVVVVVVVDDDARDPVCRVVDVVSDPHRDPVSVVSNVVVPPDPPD

Organism: Klebsiella pneumoniae (NCBI:txid573)

Radius of gyration: 19.7 Å; chains: 1; bounding box: 56×35×39 Å

pLDDT: mean 84.7, std 14.1, range [42.06, 97.75]

InterPro domains:
  IPR010006 Bacteriophage P4, Psu, polarity suppression protein [PF07455] (1-112)